Protein AF-A0A653XQU6-F1 (afdb_monomer_lite)

Foldseek 3Di:
DDPPDDDPDDDPFKDFQDDDDDQVVDPDPVRGDFLVSLLVRIATDDDDDPDQEDEAEEAEAEQCSNVVSRQVNVCVNPVRHHYHYDYPYYDDPPDDDDDDDDDDDDKDAPPVVSGIDDDD

pLDDT: mean 82.61, std 14.23, range [33.31, 95.31]

Sequence (120 aa):
MVRKTLGNRTFAGLLRTHAIPKSSGNFTAATRPTFETNLNSLSIQPQLVTEKNIIIVDDFLTLGRSTLAAALKVKKAFPDKEVKIFSAFRTRGNDLNVFVDPQQGTMSLNAAQNDVILPD

Structure (mmCIF, N/CA/C/O backbone):
data_AF-A0A653XQU6-F1
#
_entry.id   AF-A0A653XQU6-F1
#
loop_
_atom_site.group_PDB
_atom_site.id
_atom_site.type_symbol
_atom_site.label_atom_id
_atom_site.label_alt_id
_atom_site.label_comp_id
_atom_site.label_asym_id
_atom_site.label_entity_id
_atom_site.label_seq_id
_atom_site.pdbx_PDB_ins_code
_atom_site.Cartn_x
_atom_site.Cartn_y
_atom_site.Cartn_z
_atom_site.occupancy
_atom_site.B_iso_or_equiv
_atom_site.auth_seq_id
_atom_site.auth_comp_id
_atom_site.auth_asym_id
_atom_site.auth_atom_id
_atom_site.pdbx_PDB_model_num
ATOM 1 N N . MET A 1 1 ? -6.619 -17.751 -0.548 1.00 33.31 1 MET A N 1
ATOM 2 C CA . MET A 1 1 ? -6.506 -18.740 0.548 1.00 33.31 1 MET A CA 1
ATOM 3 C C . MET A 1 1 ? -6.067 -18.016 1.823 1.00 33.31 1 MET A C 1
ATOM 5 O O . MET A 1 1 ? -4.882 -17.808 1.996 1.00 33.31 1 MET A O 1
ATOM 9 N N . VAL A 1 2 ? -6.987 -17.552 2.681 1.00 36.94 2 VAL A N 1
ATOM 10 C CA . VAL A 1 2 ? -6.645 -16.911 3.974 1.00 36.94 2 VAL A CA 1
ATOM 11 C C . VAL A 1 2 ? -7.740 -17.265 4.979 1.00 36.94 2 VAL A C 1
ATOM 13 O O . VAL A 1 2 ? -8.746 -16.570 5.070 1.00 36.94 2 VAL A O 1
ATOM 16 N N . ARG A 1 3 ? -7.618 -18.400 5.675 1.00 37.28 3 ARG A N 1
ATOM 17 C CA . ARG A 1 3 ? -8.605 -18.753 6.712 1.00 37.28 3 ARG A CA 1
ATOM 18 C C . ARG A 1 3 ? -8.044 -19.338 8.003 1.00 37.28 3 ARG A C 1
ATOM 20 O O . ARG A 1 3 ? -8.842 -19.579 8.896 1.00 37.28 3 ARG A O 1
ATOM 27 N N . LYS A 1 4 ? -6.727 -19.562 8.144 1.00 41.66 4 LYS A N 1
ATOM 28 C CA . LYS A 1 4 ? -6.202 -20.190 9.374 1.00 41.66 4 LYS A CA 1
ATOM 29 C C . LYS A 1 4 ? -4.884 -19.685 9.976 1.00 41.66 4 LYS A C 1
ATOM 31 O O . LYS A 1 4 ? -4.583 -20.125 11.076 1.00 41.66 4 LYS A O 1
ATOM 36 N N . THR A 1 5 ? -4.139 -18.753 9.372 1.00 51.00 5 THR A N 1
ATOM 37 C CA . THR A 1 5 ? -2.849 -18.314 9.971 1.00 51.00 5 THR A CA 1
ATOM 38 C C . THR A 1 5 ? -2.466 -16.842 9.781 1.00 51.00 5 THR A C 1
ATOM 40 O O . THR A 1 5 ? -1.734 -16.320 10.611 1.00 51.00 5 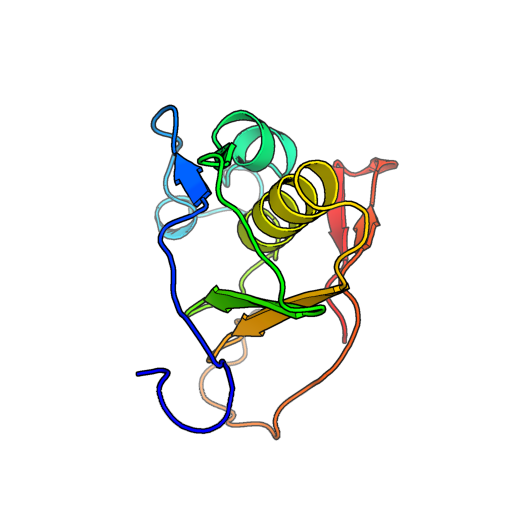THR A O 1
ATOM 43 N N . LEU A 1 6 ? -2.972 -16.137 8.759 1.00 55.41 6 LEU A N 1
ATOM 44 C CA . LEU A 1 6 ? -2.595 -14.734 8.480 1.00 55.41 6 LEU A CA 1
ATOM 45 C C . LEU A 1 6 ? -3.710 -13.708 8.753 1.00 55.41 6 LEU A C 1
ATOM 47 O O . LEU A 1 6 ? -3.438 -12.517 8.837 1.00 55.41 6 LEU A O 1
ATOM 51 N N . GLY A 1 7 ? -4.965 -14.136 8.908 1.00 57.00 7 GLY A N 1
ATOM 52 C CA . GLY A 1 7 ? -6.084 -13.216 9.115 1.00 57.00 7 GLY A CA 1
ATOM 53 C C . GLY A 1 7 ? -7.302 -13.901 9.720 1.00 57.00 7 GLY A C 1
ATOM 54 O O . GLY A 1 7 ? -7.604 -15.044 9.382 1.00 57.00 7 GLY A O 1
ATOM 55 N N . ASN A 1 8 ? -7.990 -13.189 10.617 1.00 72.06 8 ASN A N 1
ATOM 56 C CA . ASN A 1 8 ? -9.213 -13.655 11.284 1.00 72.06 8 ASN A CA 1
ATOM 57 C C . ASN A 1 8 ? -10.457 -13.488 10.389 1.00 72.06 8 ASN A C 1
ATOM 59 O O . ASN A 1 8 ? -11.425 -14.239 10.482 1.00 72.06 8 ASN A O 1
ATOM 63 N N . ARG A 1 9 ? -10.423 -12.494 9.494 1.00 82.31 9 ARG A N 1
ATOM 64 C CA . ARG A 1 9 ? -11.526 -12.102 8.615 1.00 82.31 9 ARG A CA 1
ATOM 65 C C . ARG A 1 9 ? -10.978 -11.481 7.333 1.00 82.31 9 ARG A C 1
ATOM 67 O O . ARG A 1 9 ? -9.968 -10.786 7.366 1.00 82.31 9 ARG A O 1
ATOM 74 N N . THR A 1 10 ? -11.667 -11.709 6.219 1.00 81.31 10 THR A N 1
ATOM 75 C CA . THR A 1 10 ? -11.401 -11.059 4.928 1.00 81.31 10 THR A CA 1
ATOM 76 C C . THR A 1 10 ? -12.605 -10.216 4.533 1.00 81.31 10 THR A C 1
ATOM 78 O O . THR A 1 10 ? -13.738 -10.664 4.703 1.00 81.31 10 THR A O 1
ATOM 81 N N . PHE A 1 11 ? -12.380 -9.028 3.980 1.00 81.12 11 PHE A N 1
ATOM 82 C CA . PHE A 1 11 ? -13.443 -8.180 3.446 1.00 81.12 11 PHE A CA 1
ATOM 83 C C . PHE A 1 11 ? -12.952 -7.404 2.221 1.00 81.12 11 PHE A C 1
ATOM 85 O O . PHE A 1 11 ? -11.776 -7.048 2.136 1.00 81.12 11 PHE A O 1
ATOM 92 N N . ALA A 1 12 ? -13.849 -7.148 1.269 1.00 75.81 12 ALA A N 1
ATOM 93 C CA . ALA A 1 12 ? -13.564 -6.333 0.091 1.00 75.81 12 ALA A CA 1
ATOM 94 C C . ALA A 1 12 ? -13.698 -4.843 0.451 1.00 75.81 12 ALA A C 1
ATOM 96 O O . ALA A 1 12 ? -14.703 -4.211 0.160 1.00 75.81 12 ALA A O 1
ATOM 97 N N . GLY A 1 13 ? -12.704 -4.304 1.161 1.00 82.25 13 GLY A N 1
ATOM 98 C CA . GLY A 1 13 ? -12.757 -2.940 1.703 1.00 82.25 13 GLY A CA 1
ATOM 99 C C . GLY A 1 13 ? -12.188 -1.848 0.803 1.00 82.25 13 GLY A C 1
ATOM 100 O O . GLY A 1 13 ? -12.419 -0.674 1.066 1.00 82.25 13 GLY A O 1
ATOM 101 N N . LEU A 1 14 ? -11.429 -2.212 -0.232 1.00 89.75 14 LEU A N 1
ATOM 102 C CA . LEU A 1 14 ? -10.764 -1.278 -1.137 1.00 89.75 14 LEU A CA 1
ATOM 103 C C . LEU A 1 14 ? -11.353 -1.429 -2.539 1.00 89.75 14 LEU A C 1
ATOM 105 O O . LEU A 1 14 ? -11.310 -2.512 -3.121 1.00 89.75 14 LEU A O 1
ATOM 109 N N . LEU A 1 15 ? -11.883 -0.338 -3.079 1.00 91.44 15 LEU A N 1
ATOM 110 C CA . LEU A 1 15 ? -12.550 -0.304 -4.374 1.00 91.44 15 LEU A CA 1
ATOM 111 C C . LEU A 1 15 ? -11.849 0.679 -5.304 1.00 91.44 15 LEU A C 1
ATOM 113 O O . LEU A 1 15 ? -11.296 1.692 -4.872 1.00 91.44 15 LEU A O 1
ATOM 117 N N . ARG A 1 16 ? -11.897 0.386 -6.602 1.00 91.50 16 ARG A N 1
ATOM 118 C CA . ARG A 1 16 ? -11.433 1.297 -7.646 1.00 91.50 16 ARG A CA 1
ATOM 119 C C . ARG A 1 16 ? -12.614 2.142 -8.129 1.00 91.50 16 ARG A C 1
ATOM 121 O O . ARG A 1 16 ? -13.609 1.586 -8.578 1.00 91.50 16 ARG A O 1
ATOM 128 N N . THR A 1 17 ? -12.509 3.466 -8.038 1.00 94.06 17 THR A N 1
ATOM 129 C CA . THR A 1 17 ? -13.587 4.408 -8.401 1.00 94.06 17 THR A CA 1
ATOM 130 C C . THR A 1 17 ? -13.633 4.720 -9.892 1.00 94.06 17 THR A C 1
ATOM 132 O O . THR A 1 17 ? -14.691 5.050 -10.416 1.00 94.06 17 THR A O 1
ATOM 135 N N . HIS A 1 18 ? -12.499 4.612 -10.583 1.00 91.94 18 HIS A N 1
ATOM 136 C CA . HIS A 1 18 ? -12.393 4.784 -12.029 1.00 91.94 18 HIS A CA 1
ATOM 137 C C . HIS A 1 18 ? -11.224 3.973 -12.592 1.00 91.94 18 HIS A C 1
ATOM 139 O O . HIS A 1 18 ? -10.261 3.647 -11.889 1.00 91.94 18 HIS A O 1
ATOM 145 N N . ALA A 1 19 ? -11.313 3.632 -13.877 1.00 89.56 19 ALA A N 1
ATOM 146 C CA . ALA A 1 19 ? -10.262 2.902 -14.568 1.00 89.56 19 ALA A CA 1
ATOM 147 C C . ALA A 1 19 ? -8.983 3.748 -14.677 1.00 89.56 19 ALA A C 1
ATOM 149 O O . ALA A 1 19 ? -9.036 4.940 -14.967 1.00 89.56 19 ALA A O 1
ATOM 150 N N . ILE A 1 20 ? -7.833 3.104 -14.481 1.00 89.19 20 ILE A N 1
ATOM 151 C CA . ILE A 1 20 ? -6.510 3.660 -14.785 1.00 89.19 20 ILE A CA 1
ATOM 152 C C . ILE A 1 20 ? -5.768 2.661 -15.682 1.00 89.19 20 ILE A C 1
ATOM 154 O O . ILE A 1 20 ? -6.114 1.473 -15.665 1.00 89.19 20 ILE A O 1
ATOM 158 N N . PRO A 1 21 ? -4.746 3.091 -16.442 1.00 83.69 21 PRO A N 1
ATOM 159 C CA . PRO A 1 21 ? -3.928 2.176 -17.232 1.00 83.69 21 PRO A CA 1
ATOM 160 C C . PRO A 1 21 ? -3.368 1.032 -16.378 1.00 83.69 21 PRO A C 1
ATOM 162 O O . PRO A 1 21 ? -2.967 1.238 -15.231 1.00 83.69 21 PRO A O 1
ATOM 165 N N . LYS A 1 22 ? -3.323 -0.188 -16.924 1.00 76.06 22 LYS A N 1
ATOM 166 C CA . LYS A 1 22 ? -2.733 -1.325 -16.207 1.00 76.06 22 LYS A CA 1
ATOM 167 C C . LYS A 1 22 ? -1.232 -1.110 -16.036 1.00 76.06 22 LYS A C 1
ATOM 169 O O . LYS A 1 22 ? -0.529 -0.855 -17.008 1.00 76.06 22 LYS A O 1
ATOM 174 N N . SER A 1 23 ? -0.724 -1.351 -14.831 1.00 71.62 23 SER A N 1
ATOM 175 C CA . SER A 1 23 ? 0.717 -1.305 -14.551 1.00 71.62 23 SER A CA 1
ATOM 176 C C . SER A 1 23 ? 1.534 -2.284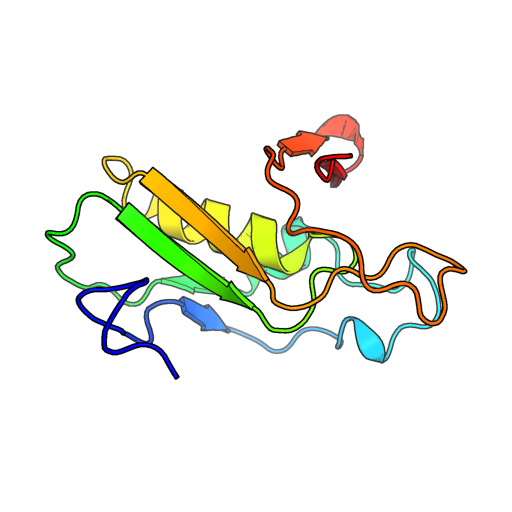 -15.405 1.00 71.62 23 SER A C 1
ATOM 178 O O . SER A 1 23 ? 2.680 -1.990 -15.729 1.00 71.62 23 SER A O 1
ATOM 180 N N . SER A 1 24 ? 0.953 -3.429 -15.787 1.00 66.38 24 SER A N 1
ATOM 181 C CA . SER A 1 24 ? 1.604 -4.463 -16.605 1.00 66.38 24 SER A CA 1
ATOM 182 C C . SER A 1 24 ? 1.566 -4.200 -18.113 1.00 66.38 24 SER A C 1
ATOM 184 O O . SER A 1 24 ? 2.370 -4.776 -18.835 1.00 66.38 24 SER A O 1
ATOM 186 N N . GLY A 1 25 ? 0.663 -3.338 -18.596 1.00 60.00 25 GLY A N 1
ATOM 187 C CA . GLY A 1 25 ? 0.565 -2.983 -20.020 1.00 60.00 25 GLY A CA 1
ATOM 188 C C . GLY A 1 25 ? 1.533 -1.877 -20.451 1.00 60.00 25 GLY A C 1
ATOM 189 O O . GLY A 1 25 ? 1.638 -1.581 -21.636 1.00 60.00 25 GLY A O 1
ATOM 190 N N . ASN A 1 26 ? 2.231 -1.267 -19.491 1.00 61.03 26 ASN A N 1
ATOM 191 C CA . ASN A 1 26 ? 3.087 -0.111 -19.712 1.00 61.03 26 ASN A CA 1
ATOM 192 C C . ASN A 1 26 ? 4.558 -0.547 -19.691 1.00 61.03 26 ASN A C 1
ATOM 194 O O . ASN A 1 26 ? 5.091 -0.964 -18.656 1.00 61.03 26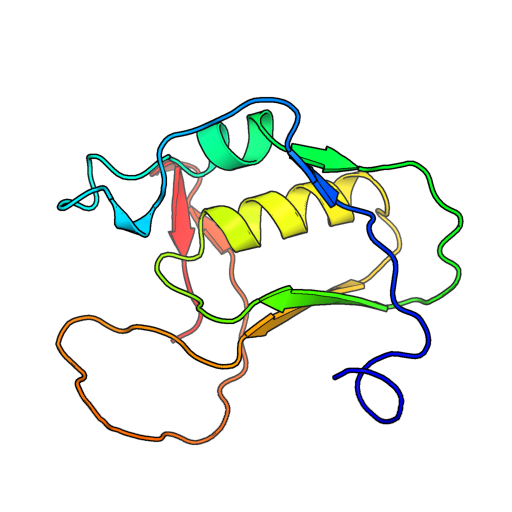 ASN A O 1
ATOM 198 N N . PHE A 1 27 ? 5.189 -0.462 -20.865 1.00 55.66 27 PHE A N 1
ATOM 199 C CA . PHE A 1 27 ? 6.528 -0.986 -21.151 1.00 55.66 27 PHE A CA 1
ATOM 200 C C . PHE A 1 27 ? 7.65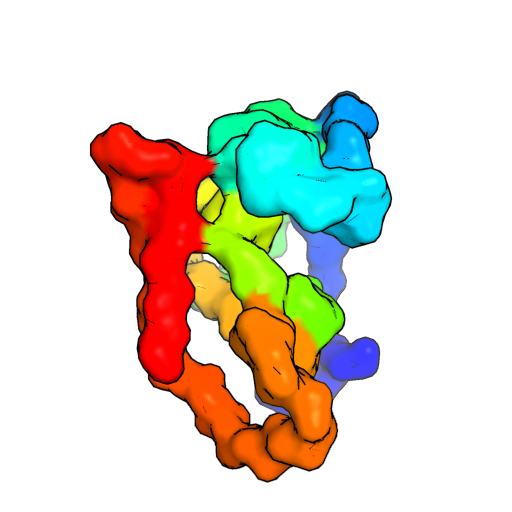9 -0.231 -20.437 1.00 55.66 27 PHE A C 1
ATOM 202 O O . PHE A 1 27 ? 8.751 -0.770 -20.289 1.00 55.66 27 PHE A O 1
ATOM 209 N N . THR A 1 28 ? 7.415 0.993 -19.956 1.00 63.28 28 THR A N 1
ATOM 210 C CA . THR A 1 28 ? 8.429 1.813 -19.275 1.00 63.28 28 THR A CA 1
ATOM 211 C C . THR A 1 28 ? 7.937 2.309 -17.917 1.00 63.28 28 THR A C 1
ATOM 213 O O . THR A 1 28 ? 6.749 2.556 -17.717 1.00 63.28 28 THR A O 1
ATOM 216 N N . ALA A 1 29 ? 8.854 2.515 -16.966 1.00 63.69 29 ALA A N 1
ATOM 217 C CA . ALA A 1 29 ? 8.516 3.064 -15.647 1.00 63.69 29 ALA A CA 1
ATOM 218 C C . ALA A 1 29 ? 7.814 4.438 -15.722 1.00 63.69 29 ALA A C 1
ATOM 220 O O . ALA A 1 29 ? 6.997 4.747 -14.853 1.00 63.69 29 ALA A O 1
ATOM 221 N N . ALA A 1 30 ? 8.103 5.213 -16.776 1.00 66.12 30 ALA A N 1
ATOM 222 C CA . ALA A 1 30 ? 7.515 6.523 -17.059 1.00 66.12 30 ALA A CA 1
ATOM 223 C C . ALA A 1 30 ? 6.065 6.455 -17.566 1.00 66.12 30 ALA A C 1
ATOM 225 O O . ALA A 1 30 ? 5.301 7.390 -17.363 1.00 66.12 30 ALA A O 1
ATOM 226 N N . THR A 1 31 ? 5.669 5.353 -18.212 1.00 72.38 31 THR A N 1
ATOM 227 C CA . THR A 1 31 ? 4.294 5.169 -18.705 1.00 72.38 31 THR A CA 1
ATOM 228 C C . THR A 1 31 ? 3.391 4.511 -17.665 1.00 72.38 31 THR A C 1
ATOM 230 O O . THR A 1 31 ? 2.170 4.545 -17.795 1.00 72.38 31 THR A O 1
ATOM 233 N N . ARG A 1 32 ? 3.951 3.913 -16.605 1.00 78.69 32 ARG A N 1
ATOM 234 C CA . ARG A 1 32 ? 3.182 3.309 -15.505 1.00 78.69 32 ARG A CA 1
ATOM 235 C C . ARG A 1 32 ? 2.447 4.373 -14.679 1.00 78.69 32 ARG A C 1
ATOM 237 O O . ARG A 1 32 ? 3.015 5.437 -14.442 1.00 78.69 32 ARG A O 1
ATOM 244 N N . PRO A 1 33 ? 1.235 4.078 -14.167 1.00 85.50 33 PRO A N 1
ATOM 245 C CA . PRO A 1 33 ? 0.526 5.000 -13.285 1.00 85.50 33 PRO A CA 1
ATOM 246 C C . PRO A 1 33 ? 1.388 5.414 -12.085 1.00 85.50 33 PRO A C 1
ATOM 248 O O . PRO A 1 33 ? 2.069 4.578 -11.477 1.00 85.50 33 PRO A O 1
ATOM 251 N N . THR A 1 34 ? 1.342 6.697 -11.734 1.00 88.94 34 THR A N 1
ATOM 252 C CA . THR A 1 34 ? 2.075 7.237 -10.583 1.00 88.94 34 THR A CA 1
ATOM 253 C C . THR A 1 34 ? 1.441 6.772 -9.271 1.00 88.94 34 THR A C 1
ATOM 255 O O . THR A 1 34 ? 0.343 6.193 -9.251 1.00 88.94 34 THR A O 1
ATOM 258 N N . PHE A 1 35 ? 2.128 7.015 -8.154 1.00 91.00 35 PHE A N 1
ATOM 259 C CA . PHE A 1 35 ? 1.551 6.805 -6.829 1.00 91.00 35 PHE A CA 1
ATOM 260 C C . PHE A 1 35 ? 0.229 7.577 -6.665 1.00 91.00 35 PHE A C 1
ATOM 262 O O . PHE A 1 35 ? -0.783 6.984 -6.293 1.00 91.00 35 PHE A O 1
ATOM 269 N N . GLU A 1 36 ? 0.197 8.859 -7.032 1.00 91.50 36 GLU A N 1
ATOM 270 C CA . GLU A 1 36 ? -1.009 9.694 -6.957 1.00 91.50 36 GLU A CA 1
ATOM 271 C C . GLU A 1 36 ? -2.143 9.209 -7.861 1.00 91.50 36 GLU A C 1
ATOM 273 O O . GLU A 1 36 ? -3.292 9.179 -7.424 1.00 91.50 36 GLU A O 1
ATOM 278 N N . THR A 1 37 ? -1.850 8.773 -9.093 1.00 91.94 37 THR A N 1
ATOM 279 C CA . THR A 1 37 ? -2.876 8.190 -9.974 1.00 91.94 37 THR A CA 1
ATOM 280 C C . THR A 1 37 ? -3.522 6.972 -9.319 1.00 91.94 37 THR A C 1
ATOM 282 O O . THR A 1 37 ? -4.748 6.851 -9.299 1.00 91.94 37 THR A O 1
ATOM 285 N N . ASN A 1 38 ? -2.714 6.084 -8.727 1.00 92.69 38 ASN A N 1
ATOM 286 C CA . ASN A 1 38 ? -3.245 4.954 -7.969 1.00 92.69 38 ASN A CA 1
ATOM 287 C C . ASN A 1 38 ? -4.072 5.444 -6.776 1.00 92.69 38 ASN A C 1
ATOM 289 O O . ASN A 1 38 ? -5.216 5.028 -6.625 1.00 92.69 38 ASN A O 1
ATOM 293 N N . LEU A 1 39 ? -3.540 6.362 -5.971 1.00 94.12 39 LEU A N 1
ATOM 294 C CA . LEU A 1 39 ? -4.198 6.872 -4.771 1.00 94.12 39 LEU A CA 1
ATOM 295 C C . LEU A 1 39 ? -5.567 7.492 -5.075 1.00 94.12 39 LEU A C 1
ATOM 297 O O . LEU A 1 39 ? -6.547 7.189 -4.397 1.00 94.12 39 LEU A O 1
ATOM 301 N N . ASN A 1 40 ? -5.660 8.325 -6.106 1.00 94.81 40 ASN A N 1
ATOM 302 C CA . ASN A 1 40 ? -6.892 9.029 -6.463 1.00 94.81 40 ASN A CA 1
ATOM 303 C C . ASN A 1 40 ? -7.955 8.093 -7.050 1.00 94.81 40 ASN A C 1
ATOM 305 O O . ASN A 1 40 ? -9.149 8.352 -6.918 1.00 94.81 40 ASN A O 1
ATOM 309 N N . SER A 1 41 ? -7.532 6.969 -7.629 1.00 95.31 41 SER A N 1
ATOM 310 C CA . SER A 1 41 ? -8.432 5.945 -8.165 1.00 95.31 41 SER A CA 1
ATOM 311 C C . SER A 1 41 ? -9.032 5.000 -7.126 1.00 95.31 41 SER A C 1
ATOM 313 O O . SER A 1 41 ? -9.838 4.149 -7.492 1.00 95.31 41 SER A O 1
ATOM 315 N N . LEU A 1 42 ? -8.653 5.119 -5.851 1.00 95.00 42 LEU A N 1
ATOM 316 C CA . LEU A 1 42 ? -9.054 4.190 -4.796 1.00 95.00 42 LEU A CA 1
ATOM 317 C C . LEU A 1 42 ? -9.993 4.839 -3.771 1.00 95.00 42 LEU A C 1
ATOM 319 O O . LEU A 1 42 ? -9.776 5.969 -3.315 1.00 95.00 42 LEU A O 1
ATOM 323 N N . SER A 1 43 ? -10.996 4.083 -3.339 1.00 94.56 43 SER A N 1
ATOM 324 C CA . SER A 1 43 ? -11.887 4.406 -2.223 1.00 94.56 43 SER A CA 1
ATOM 325 C C . SER A 1 43 ? -11.948 3.258 -1.219 1.00 94.56 43 SER A C 1
ATOM 327 O O . SER A 1 43 ? -11.679 2.103 -1.549 1.00 94.56 43 SER A O 1
ATOM 329 N N . ILE A 1 44 ? -12.285 3.594 0.027 1.00 93.25 44 ILE A N 1
ATOM 330 C CA . ILE A 1 44 ? -12.542 2.613 1.080 1.00 93.25 44 ILE A CA 1
ATOM 331 C C . ILE A 1 44 ? -14.048 2.474 1.245 1.00 93.25 44 ILE A C 1
ATOM 333 O O . ILE A 1 44 ? -14.749 3.476 1.391 1.00 93.25 44 ILE A O 1
ATOM 337 N N . GLN A 1 45 ? -14.532 1.238 1.241 1.00 90.00 45 GLN A N 1
ATOM 338 C CA . GLN A 1 45 ? -15.892 0.943 1.652 1.00 90.00 45 GLN A CA 1
ATOM 339 C C . GLN A 1 45 ? -15.970 1.017 3.186 1.00 90.00 45 GLN A C 1
ATOM 341 O O . GLN A 1 45 ? -15.197 0.329 3.860 1.00 90.00 45 GLN A O 1
ATOM 346 N N . PRO A 1 46 ? -16.864 1.844 3.760 1.00 79.69 46 PRO A N 1
ATOM 347 C CA . PRO A 1 46 ? -16.998 1.954 5.206 1.00 79.69 46 PRO A CA 1
ATOM 348 C C . PRO A 1 46 ? -17.335 0.602 5.835 1.00 79.69 46 PRO A C 1
ATOM 350 O O . PRO A 1 46 ? -18.289 -0.060 5.427 1.00 79.69 46 PRO A O 1
ATOM 353 N N . GLN A 1 47 ? -16.563 0.199 6.842 1.00 83.81 47 GLN A N 1
ATOM 354 C CA . GLN A 1 47 ? -16.794 -1.046 7.564 1.00 83.81 47 GLN A CA 1
ATOM 355 C C . GLN A 1 47 ? -16.257 -0.958 8.993 1.00 83.81 47 GLN A C 1
ATOM 357 O O . GLN A 1 47 ? -15.223 -0.343 9.244 1.00 83.81 47 GLN A O 1
ATOM 362 N N . LEU A 1 48 ? -16.934 -1.626 9.930 1.00 86.31 48 LEU A N 1
ATOM 363 C CA . LEU A 1 48 ? -16.435 -1.791 11.290 1.00 86.31 48 LEU A CA 1
ATOM 364 C C . LEU A 1 48 ? -15.333 -2.865 11.334 1.00 86.31 48 LEU A C 1
ATOM 366 O O . LEU A 1 48 ? -15.599 -4.068 11.213 1.00 86.31 48 LEU A O 1
ATOM 370 N N . VAL A 1 49 ? -14.096 -2.417 11.543 1.00 87.12 49 VAL A N 1
ATOM 371 C CA . VAL A 1 49 ? -12.911 -3.268 11.718 1.00 87.12 49 VAL A CA 1
ATOM 372 C C . VAL A 1 49 ? -12.448 -3.166 13.169 1.00 87.12 49 VAL A C 1
ATOM 374 O O . VAL A 1 49 ? -11.993 -2.116 13.624 1.00 87.12 49 VAL A O 1
ATOM 377 N N . THR A 1 50 ? -12.594 -4.255 13.920 1.00 89.31 50 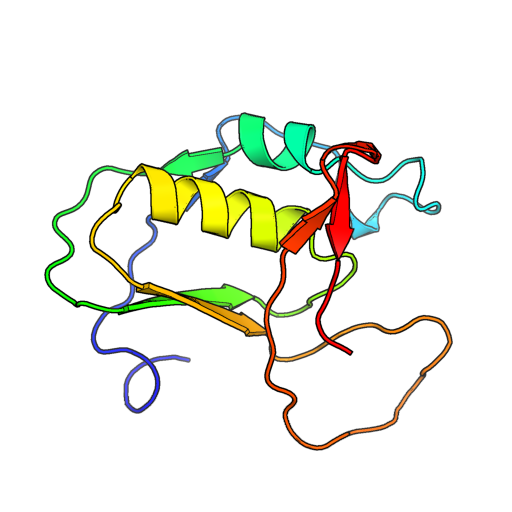THR A N 1
ATOM 378 C CA . THR A 1 50 ? -12.231 -4.311 15.344 1.00 89.31 50 THR A CA 1
ATOM 379 C C . THR A 1 50 ? -10.796 -4.791 15.543 1.00 89.31 50 THR A C 1
ATOM 381 O O . THR A 1 50 ? -10.160 -4.458 16.542 1.00 89.31 50 THR A O 1
ATOM 384 N N . GLU A 1 51 ? -10.259 -5.533 14.579 1.00 89.94 51 GLU A N 1
ATOM 385 C CA . GLU A 1 51 ? -8.905 -6.063 14.588 1.00 89.94 51 GLU A CA 1
ATOM 386 C C . GLU A 1 51 ? -7.872 -4.932 14.559 1.00 89.94 51 GLU A C 1
ATOM 388 O O . GLU A 1 51 ? -8.026 -3.952 13.835 1.00 89.94 51 GLU A O 1
ATOM 393 N N . LYS A 1 52 ? -6.792 -5.079 15.337 1.00 91.12 52 LYS A N 1
ATOM 394 C CA . LYS A 1 52 ? -5.697 -4.092 15.407 1.00 91.12 52 LYS A CA 1
ATOM 395 C C . LYS A 1 52 ? -4.860 -4.021 14.126 1.00 91.12 52 LYS A C 1
ATOM 397 O O . LYS A 1 52 ? -4.257 -2.989 13.854 1.00 91.12 52 LYS A O 1
ATOM 402 N N . ASN A 1 53 ? -4.819 -5.118 13.371 1.00 92.31 53 ASN A N 1
ATOM 403 C CA . ASN A 1 53 ? -4.007 -5.273 12.170 1.00 92.31 53 ASN A CA 1
ATOM 404 C C . ASN A 1 53 ? -4.906 -5.413 10.943 1.00 92.31 53 ASN A C 1
ATOM 406 O O . ASN A 1 53 ? -5.817 -6.241 10.942 1.00 92.31 53 ASN A O 1
ATOM 410 N N . ILE A 1 54 ? -4.588 -4.678 9.882 1.00 92.69 54 ILE A N 1
ATOM 411 C CA . ILE A 1 54 ? -5.153 -4.874 8.547 1.00 92.69 54 ILE A CA 1
ATOM 412 C C . ILE A 1 54 ? -4.012 -5.297 7.626 1.00 92.69 54 ILE A C 1
ATOM 414 O O . ILE A 1 54 ? -3.022 -4.580 7.503 1.00 92.69 54 ILE A O 1
ATOM 418 N N . ILE A 1 55 ? -4.144 -6.458 6.984 1.00 93.31 55 ILE A N 1
ATOM 419 C CA . ILE A 1 55 ? -3.149 -6.962 6.032 1.00 93.31 55 ILE A CA 1
ATOM 420 C C . ILE A 1 55 ? -3.707 -6.836 4.618 1.00 93.31 55 ILE A C 1
ATOM 422 O O . ILE A 1 55 ? -4.727 -7.444 4.295 1.00 93.31 55 ILE A O 1
ATOM 426 N N . ILE A 1 56 ? -3.031 -6.059 3.777 1.00 92.44 56 ILE A N 1
ATOM 427 C CA . ILE A 1 56 ? -3.274 -6.019 2.335 1.00 92.44 56 ILE A CA 1
ATOM 428 C C . ILE A 1 56 ? -2.510 -7.181 1.712 1.00 92.44 56 ILE A C 1
ATOM 430 O O . ILE A 1 56 ? -1.308 -7.321 1.929 1.00 92.44 56 ILE A O 1
ATOM 434 N N . VAL A 1 57 ? -3.215 -8.013 0.955 1.00 90.88 57 VAL A N 1
ATOM 435 C CA . VAL A 1 57 ? -2.642 -9.175 0.277 1.00 90.88 57 VAL A CA 1
ATOM 436 C C . VAL A 1 57 ? -2.603 -8.890 -1.216 1.00 90.88 57 VAL A C 1
ATOM 438 O O . VAL A 1 57 ? -3.635 -8.562 -1.798 1.00 90.88 57 VAL A O 1
ATOM 441 N N . ASP A 1 58 ? -1.423 -9.026 -1.807 1.00 86.94 58 ASP A N 1
ATOM 442 C CA . ASP A 1 58 ? -1.167 -8.842 -3.235 1.00 86.94 58 ASP A CA 1
ATOM 443 C C . ASP A 1 58 ? -0.449 -10.082 -3.790 1.00 86.94 58 ASP A C 1
ATOM 445 O O . ASP A 1 58 ? 0.208 -10.814 -3.049 1.00 86.94 58 ASP A O 1
ATOM 449 N N . ASP A 1 59 ? -0.551 -10.351 -5.084 1.00 87.06 59 ASP A N 1
ATOM 450 C CA . ASP A 1 59 ? 0.187 -11.455 -5.705 1.00 87.06 59 ASP A CA 1
ATOM 451 C C . ASP A 1 59 ? 1.603 -11.020 -6.106 1.00 87.06 59 ASP A C 1
ATOM 453 O O . ASP A 1 59 ? 2.564 -11.724 -5.790 1.00 87.06 59 ASP A O 1
ATOM 457 N N . PHE A 1 60 ? 1.740 -9.826 -6.691 1.00 85.25 60 PHE A N 1
ATOM 458 C CA . PHE A 1 60 ? 3.004 -9.280 -7.183 1.00 85.25 60 PHE A CA 1
ATOM 459 C C . PHE A 1 60 ? 3.286 -7.857 -6.694 1.00 85.25 60 PHE A C 1
ATOM 461 O O . PHE A 1 60 ? 2.660 -6.882 -7.112 1.00 85.25 60 PHE A O 1
ATOM 468 N N . LEU A 1 61 ? 4.361 -7.704 -5.926 1.00 88.31 61 LEU A N 1
ATOM 469 C CA . LEU A 1 61 ? 4.949 -6.415 -5.601 1.00 88.31 61 LEU A CA 1
ATOM 470 C C . LEU A 1 61 ? 5.982 -6.021 -6.665 1.00 88.31 61 LEU A C 1
ATOM 472 O O . LEU A 1 61 ? 7.083 -6.569 -6.729 1.00 88.31 61 LEU A O 1
ATOM 476 N N . THR A 1 62 ? 5.623 -5.052 -7.508 1.00 87.06 62 THR A N 1
ATOM 477 C CA . THR A 1 62 ? 6.520 -4.512 -8.545 1.00 87.06 62 THR A CA 1
ATOM 478 C C . THR A 1 62 ? 7.242 -3.256 -8.049 1.00 87.06 62 THR A C 1
ATOM 480 O O . THR A 1 62 ? 8.144 -3.353 -7.233 1.00 87.06 62 THR A O 1
ATOM 483 N N . LEU A 1 63 ? 6.813 -2.063 -8.473 1.00 88.19 63 LEU A N 1
ATOM 484 C CA . LEU A 1 63 ? 7.334 -0.771 -8.003 1.00 88.19 63 LEU A CA 1
ATOM 485 C C . LEU A 1 63 ? 6.658 -0.285 -6.708 1.00 88.19 63 LEU A C 1
ATOM 487 O O . LEU A 1 63 ? 6.843 0.854 -6.313 1.00 88.19 63 LEU A O 1
ATOM 491 N N . GLY A 1 64 ? 5.770 -1.074 -6.098 1.00 90.50 64 GLY A N 1
ATOM 492 C CA . GLY A 1 64 ? 5.079 -0.713 -4.850 1.00 90.50 64 GLY A CA 1
ATOM 493 C C . GLY A 1 64 ? 4.072 0.441 -4.913 1.00 90.50 64 GLY A C 1
ATOM 494 O O . GLY A 1 64 ? 3.322 0.619 -3.961 1.00 90.50 64 GLY A O 1
ATOM 495 N N . ARG A 1 65 ? 3.980 1.200 -6.015 1.00 91.56 65 ARG A N 1
ATOM 496 C CA . ARG A 1 65 ? 3.087 2.376 -6.146 1.00 91.56 65 ARG A CA 1
ATOM 497 C C . ARG A 1 65 ? 1.621 2.076 -5.831 1.00 91.56 65 ARG A C 1
ATOM 499 O O . ARG A 1 65 ? 1.000 2.804 -5.063 1.00 91.56 65 ARG A O 1
ATOM 506 N N . SER A 1 66 ? 1.071 1.003 -6.403 1.00 91.88 66 SER A N 1
ATOM 507 C CA . SER A 1 66 ? -0.329 0.617 -6.167 1.00 91.88 66 SER A CA 1
ATOM 508 C C . SER A 1 66 ? -0.547 0.152 -4.727 1.00 91.88 66 SER A C 1
ATOM 510 O O . SER A 1 66 ? -1.469 0.605 -4.051 1.00 91.88 66 SER A O 1
ATOM 512 N N . THR A 1 67 ? 0.360 -0.688 -4.233 1.00 93.62 67 THR A N 1
ATOM 513 C CA . THR A 1 67 ? 0.296 -1.282 -2.899 1.00 93.62 67 THR A CA 1
ATOM 514 C C . THR A 1 67 ? 0.448 -0.227 -1.798 1.00 93.62 67 THR A C 1
ATOM 516 O O . THR A 1 67 ? -0.321 -0.230 -0.837 1.00 93.62 67 THR A O 1
ATOM 519 N N . LEU A 1 68 ? 1.361 0.741 -1.952 1.00 94.50 68 LEU A N 1
ATOM 520 C CA . LEU A 1 68 ? 1.499 1.854 -1.010 1.00 94.50 68 LEU A CA 1
ATOM 521 C C . LEU A 1 68 ? 0.292 2.798 -1.070 1.00 94.50 68 LEU A C 1
ATOM 523 O O . LEU A 1 68 ? -0.170 3.261 -0.030 1.00 94.50 68 LEU A O 1
ATOM 527 N N . ALA A 1 69 ? -0.254 3.072 -2.259 1.00 94.75 69 ALA A N 1
ATOM 528 C CA . ALA A 1 69 ? -1.455 3.896 -2.396 1.00 94.75 69 ALA A CA 1
ATOM 529 C C . ALA A 1 69 ? -2.664 3.260 -1.687 1.00 94.75 69 ALA A C 1
ATOM 531 O O . ALA A 1 69 ? -3.393 3.941 -0.959 1.00 94.75 69 ALA A O 1
ATOM 532 N N . ALA A 1 70 ? -2.834 1.944 -1.838 1.00 94.75 70 ALA A N 1
ATOM 533 C CA . ALA A 1 70 ? -3.817 1.156 -1.105 1.00 94.75 70 ALA A CA 1
ATOM 534 C C . ALA A 1 70 ? -3.594 1.241 0.413 1.00 94.75 70 ALA A C 1
ATOM 536 O O . ALA A 1 70 ? -4.519 1.569 1.157 1.00 94.75 70 ALA A O 1
ATOM 537 N N . ALA A 1 71 ? -2.360 1.022 0.871 1.00 95.06 71 ALA A N 1
ATOM 538 C CA . ALA A 1 71 ? -2.010 1.093 2.286 1.00 95.06 71 ALA A CA 1
ATOM 539 C C . ALA A 1 71 ? -2.278 2.473 2.888 1.00 95.06 71 ALA A C 1
ATOM 541 O O . ALA A 1 71 ? -2.838 2.566 3.980 1.00 95.06 71 ALA A O 1
ATOM 542 N N . LEU A 1 72 ? -1.968 3.548 2.159 1.00 94.94 72 LEU A N 1
ATOM 543 C CA . LEU A 1 72 ? -2.245 4.906 2.611 1.00 94.94 72 LEU A CA 1
ATOM 544 C C . LEU A 1 72 ? -3.753 5.183 2.696 1.00 94.94 72 LEU A C 1
ATOM 546 O O . LEU A 1 72 ? -4.195 5.834 3.642 1.00 94.94 72 LEU A O 1
ATOM 550 N N . LYS A 1 73 ? -4.565 4.676 1.757 1.00 95.06 73 LYS A N 1
ATOM 551 C CA . LYS A 1 73 ? -6.035 4.778 1.831 1.00 95.06 73 LYS A CA 1
ATOM 552 C C . LYS A 1 73 ? -6.596 4.056 3.044 1.00 95.06 73 LYS A C 1
ATOM 554 O O . LYS A 1 73 ? -7.392 4.641 3.775 1.00 95.06 73 LYS A O 1
ATOM 559 N N . VAL A 1 74 ? -6.142 2.828 3.283 1.00 94.19 74 VAL A N 1
ATOM 560 C CA . VAL A 1 74 ? -6.536 2.043 4.457 1.00 94.19 74 VAL A CA 1
ATOM 561 C C . VAL A 1 74 ? -6.112 2.762 5.737 1.00 94.19 74 VAL A C 1
ATOM 563 O O . VAL A 1 74 ? -6.943 2.955 6.616 1.00 94.19 74 VAL A O 1
ATOM 566 N N . LYS A 1 75 ? -4.867 3.243 5.829 1.00 94.62 75 LYS A N 1
ATOM 567 C CA . LYS A 1 75 ? -4.369 3.948 7.019 1.00 94.62 75 LYS A CA 1
ATOM 568 C C . LYS A 1 75 ? -5.134 5.243 7.299 1.00 94.62 75 LYS A C 1
ATOM 570 O O . LYS A 1 75 ? -5.383 5.554 8.457 1.00 94.62 75 LYS A O 1
ATOM 575 N N . LYS A 1 76 ? -5.541 5.982 6.262 1.00 94.31 76 LYS A N 1
ATOM 576 C CA . LYS A 1 76 ? -6.386 7.178 6.415 1.00 94.31 76 LYS A CA 1
ATOM 577 C C . LYS A 1 76 ? -7.796 6.842 6.906 1.00 94.31 76 LYS A C 1
ATOM 579 O O . LYS A 1 76 ? -8.337 7.591 7.708 1.00 94.31 76 LYS A O 1
ATOM 584 N N . ALA A 1 77 ? -8.383 5.741 6.436 1.00 93.25 77 ALA A N 1
ATOM 585 C CA . ALA A 1 77 ? -9.712 5.304 6.866 1.00 93.25 77 ALA A CA 1
ATOM 586 C C . ALA A 1 77 ? -9.714 4.651 8.259 1.00 93.25 77 ALA A C 1
ATOM 588 O O . ALA A 1 77 ? -10.712 4.727 8.969 1.00 93.25 77 ALA A O 1
ATOM 589 N N . PHE A 1 78 ? -8.594 4.044 8.655 1.00 93.25 78 PHE A N 1
ATOM 590 C CA . PHE A 1 78 ? -8.423 3.340 9.924 1.00 93.25 78 PHE A CA 1
ATOM 591 C C . PHE A 1 78 ? -7.145 3.816 10.649 1.00 93.25 78 PHE A C 1
ATOM 593 O O . PHE A 1 78 ? -6.154 3.077 10.712 1.00 93.25 78 PHE A O 1
ATOM 600 N N . PRO A 1 79 ? -7.121 5.059 11.177 1.00 93.94 79 PRO A N 1
ATOM 601 C CA . PRO A 1 79 ? -5.900 5.680 11.703 1.00 93.94 79 PRO A CA 1
ATOM 602 C C . PRO A 1 79 ? -5.278 4.947 12.892 1.00 93.94 79 PRO A C 1
ATOM 604 O O . PRO A 1 79 ? -4.060 4.977 13.064 1.00 93.94 79 PRO A O 1
ATOM 607 N N . ASP A 1 80 ? -6.089 4.255 13.687 1.00 94.25 80 ASP A N 1
ATOM 608 C CA . ASP A 1 80 ? -5.686 3.506 14.878 1.00 94.25 80 ASP A CA 1
ATOM 609 C C . ASP A 1 80 ? -5.136 2.105 14.564 1.00 94.25 80 ASP A C 1
ATOM 611 O O . ASP A 1 80 ? -4.598 1.442 15.451 1.00 94.25 80 ASP A O 1
ATOM 615 N N . LYS A 1 81 ? -5.247 1.638 13.314 1.00 92.50 81 LYS A N 1
ATOM 616 C CA . LYS A 1 81 ? -4.841 0.283 12.921 1.00 92.50 81 LYS A CA 1
ATOM 617 C C . LYS A 1 81 ? -3.428 0.247 12.354 1.00 92.50 81 LYS A C 1
ATOM 619 O O . LYS A 1 81 ? -2.972 1.180 11.683 1.00 92.50 81 LYS A O 1
ATOM 624 N N . GLU A 1 82 ? -2.735 -0.857 12.598 1.00 94.81 82 GLU A N 1
ATOM 625 C CA . GLU A 1 82 ? -1.486 -1.178 11.915 1.00 94.81 82 GLU A CA 1
ATOM 626 C C . GLU A 1 82 ? -1.812 -1.752 10.530 1.00 94.81 82 GLU A C 1
ATOM 628 O O . GLU A 1 82 ? -2.623 -2.673 10.407 1.00 94.81 82 GLU A O 1
ATOM 633 N N . VAL A 1 83 ? -1.200 -1.199 9.480 1.00 94.31 83 VAL A N 1
ATOM 634 C CA . VAL A 1 83 ? -1.389 -1.666 8.101 1.00 94.31 83 VAL A CA 1
ATOM 635 C C . VAL A 1 83 ? -0.145 -2.431 7.677 1.00 94.31 83 VAL A C 1
ATOM 637 O O . VAL A 1 83 ? 0.946 -1.868 7.642 1.00 94.31 83 VAL A O 1
ATOM 640 N N . LYS A 1 84 ? -0.320 -3.710 7.350 1.00 94.88 84 LYS A N 1
ATOM 641 C CA . LYS A 1 84 ? 0.731 -4.602 6.849 1.00 94.88 84 LYS A CA 1
ATOM 642 C C . LYS A 1 84 ? 0.425 -4.994 5.421 1.00 94.88 84 LYS A C 1
ATOM 644 O O . LYS A 1 84 ? -0.719 -4.941 4.972 1.00 94.88 84 LYS A O 1
ATOM 649 N N . ILE A 1 85 ? 1.462 -5.390 4.706 1.00 92.94 85 ILE A N 1
ATOM 650 C CA . ILE A 1 85 ? 1.368 -5.788 3.311 1.00 92.94 85 ILE A CA 1
ATOM 651 C C . ILE A 1 85 ? 2.043 -7.141 3.194 1.00 92.94 85 ILE A C 1
ATOM 653 O O . ILE A 1 85 ? 3.138 -7.342 3.715 1.00 92.94 85 ILE A O 1
ATOM 657 N N . PHE A 1 86 ? 1.370 -8.060 2.525 1.00 91.81 86 PHE A N 1
ATOM 658 C CA . PHE A 1 86 ? 1.905 -9.357 2.171 1.00 91.81 86 PHE A CA 1
ATOM 659 C C . PHE A 1 86 ? 1.809 -9.509 0.660 1.00 91.81 86 PHE A C 1
ATOM 661 O O . PHE A 1 86 ? 0.735 -9.320 0.089 1.00 91.81 86 PHE A O 1
ATOM 668 N N . SER A 1 87 ? 2.922 -9.861 0.023 1.00 89.50 87 SER A N 1
ATOM 669 C CA . SER A 1 87 ? 2.934 -10.225 -1.386 1.00 89.50 87 SER A CA 1
ATOM 670 C C . SER A 1 87 ? 3.701 -11.518 -1.589 1.00 89.50 87 SER A C 1
ATOM 672 O O . SER A 1 87 ? 4.752 -11.709 -0.978 1.00 89.50 87 SER A O 1
ATOM 674 N N . ALA A 1 88 ? 3.153 -12.410 -2.413 1.00 88.00 88 ALA A N 1
ATOM 675 C CA . ALA A 1 88 ? 3.767 -13.707 -2.678 1.00 88.00 88 ALA A CA 1
ATOM 676 C C . ALA A 1 88 ? 5.058 -13.568 -3.495 1.00 88.00 88 ALA A C 1
ATOM 678 O O . ALA A 1 88 ? 6.011 -14.311 -3.273 1.00 88.00 88 ALA A O 1
ATOM 679 N N . PHE A 1 89 ? 5.094 -12.602 -4.413 1.00 84.94 89 PHE A N 1
ATOM 680 C CA . PHE A 1 89 ? 6.220 -12.386 -5.305 1.00 84.94 89 PHE A CA 1
ATOM 681 C C . PHE A 1 89 ? 6.634 -10.925 -5.310 1.00 84.94 89 PHE A C 1
ATOM 683 O O . PHE A 1 89 ? 5.800 -10.022 -5.325 1.00 84.94 89 PHE A O 1
ATOM 690 N N . ARG A 1 90 ? 7.940 -10.680 -5.388 1.00 84.56 90 ARG A N 1
ATOM 691 C CA . ARG A 1 90 ? 8.481 -9.354 -5.667 1.00 84.56 90 ARG A CA 1
ATOM 692 C C . ARG A 1 90 ? 9.345 -9.414 -6.910 1.00 84.56 90 ARG A C 1
ATOM 694 O O . ARG A 1 90 ? 10.287 -10.195 -6.966 1.00 84.56 90 ARG A O 1
ATOM 701 N N . THR A 1 91 ? 9.054 -8.564 -7.888 1.00 77.94 91 THR A N 1
ATOM 702 C CA . THR A 1 91 ? 9.864 -8.488 -9.109 1.00 77.94 91 THR A CA 1
ATOM 703 C C . THR A 1 91 ? 11.001 -7.491 -8.907 1.00 77.94 91 THR A C 1
ATOM 705 O O . THR A 1 91 ? 10.742 -6.295 -8.741 1.00 77.94 91 THR A O 1
ATOM 708 N N . ARG A 1 92 ? 12.251 -7.957 -8.947 1.00 73.56 92 ARG A N 1
ATOM 709 C CA . ARG A 1 92 ? 13.453 -7.114 -8.964 1.00 73.56 92 ARG A CA 1
ATOM 710 C C . ARG A 1 92 ? 14.106 -7.255 -10.336 1.00 73.56 92 ARG A C 1
ATOM 712 O O . ARG A 1 92 ? 14.625 -8.316 -10.632 1.00 73.56 92 ARG A O 1
ATOM 719 N N . GLY A 1 93 ? 14.057 -6.211 -11.168 1.00 69.56 93 GLY A N 1
ATOM 720 C CA . GLY A 1 93 ? 14.810 -6.128 -12.433 1.00 69.56 93 GLY A CA 1
ATOM 721 C C . GLY A 1 93 ? 15.026 -7.459 -13.180 1.00 69.56 93 GLY A C 1
ATOM 722 O O . GLY A 1 93 ? 14.070 -8.177 -13.453 1.00 69.56 93 GLY A O 1
ATOM 723 N N . ASN A 1 94 ? 16.285 -7.764 -13.504 1.00 59.97 94 ASN A N 1
ATOM 724 C CA . ASN A 1 94 ? 16.709 -8.939 -14.279 1.00 59.97 94 ASN A CA 1
ATOM 725 C C . ASN A 1 94 ? 16.740 -10.271 -13.494 1.00 59.97 94 ASN A C 1
ATOM 727 O O . ASN A 1 94 ? 17.269 -11.251 -14.017 1.00 59.97 94 ASN A O 1
ATOM 731 N N . ASP A 1 95 ? 16.188 -10.351 -12.279 1.00 59.19 95 ASP A N 1
ATOM 732 C CA . ASP A 1 95 ? 16.192 -11.602 -11.512 1.00 59.19 95 ASP A CA 1
ATOM 733 C C . ASP A 1 95 ? 15.090 -12.545 -12.000 1.00 59.19 95 ASP A C 1
ATOM 735 O O . ASP A 1 95 ? 13.955 -12.552 -11.517 1.00 59.19 95 ASP A O 1
ATOM 739 N N . LEU A 1 96 ? 15.437 -13.370 -12.985 1.00 55.88 96 LEU A N 1
ATOM 740 C CA . LEU A 1 96 ? 14.623 -14.501 -13.402 1.00 55.88 96 LEU A CA 1
ATOM 741 C C . LEU A 1 96 ? 15.064 -15.738 -12.605 1.00 55.88 96 LEU A C 1
ATOM 743 O O . LEU A 1 96 ? 16.129 -16.295 -12.856 1.00 55.88 96 LEU A O 1
ATOM 747 N N . ASN A 1 97 ? 14.192 -16.197 -11.700 1.00 55.28 97 ASN A N 1
ATOM 748 C CA . ASN A 1 97 ? 14.198 -17.537 -11.082 1.00 55.28 97 ASN A CA 1
ATOM 749 C C . ASN A 1 97 ? 15.072 -17.776 -9.836 1.00 55.28 97 ASN A C 1
ATOM 751 O O . ASN A 1 97 ? 15.594 -18.878 -9.669 1.00 55.28 97 ASN A O 1
ATOM 755 N N . VAL A 1 98 ? 15.175 -16.819 -8.909 1.00 63.59 98 VAL A N 1
ATOM 756 C CA . VAL A 1 98 ? 15.720 -17.106 -7.568 1.00 63.59 98 VAL A CA 1
ATOM 757 C C . VAL A 1 98 ? 14.596 -17.061 -6.536 1.00 63.59 98 VAL A C 1
ATOM 759 O O . VAL A 1 98 ? 14.046 -16.000 -6.243 1.00 63.59 98 VAL A O 1
ATOM 762 N N . PHE A 1 99 ? 14.239 -18.223 -5.984 1.00 62.81 99 PHE A N 1
ATOM 763 C CA . PHE A 1 99 ? 13.429 -18.284 -4.770 1.00 62.81 99 PHE A CA 1
ATOM 764 C C . PHE A 1 99 ? 14.323 -17.892 -3.596 1.00 62.81 99 PHE A C 1
ATOM 766 O O . PHE A 1 99 ? 15.275 -18.598 -3.276 1.00 62.81 99 PHE A O 1
ATOM 773 N N . VAL A 1 100 ? 14.030 -16.747 -2.993 1.00 69.94 100 VAL A N 1
ATOM 774 C CA . VAL A 1 100 ? 14.712 -16.257 -1.793 1.00 69.94 100 VAL A CA 1
ATOM 775 C C . VAL A 1 100 ? 13.826 -16.458 -0.571 1.00 69.94 100 VAL A C 1
ATOM 777 O O . VAL A 1 100 ? 12.601 -16.563 -0.694 1.00 69.94 100 VAL A O 1
ATOM 780 N N . ASP A 1 101 ? 14.440 -16.476 0.610 1.00 76.94 101 ASP A N 1
ATOM 781 C CA . ASP A 1 101 ? 13.703 -16.471 1.871 1.00 76.94 101 ASP A CA 1
ATOM 782 C C . ASP A 1 101 ? 12.743 -15.270 1.947 1.00 76.94 101 ASP A C 1
ATOM 784 O O . ASP A 1 101 ? 13.074 -14.189 1.431 1.00 76.94 101 ASP A O 1
ATOM 788 N N . PRO A 1 102 ? 11.572 -15.419 2.602 1.00 79.75 102 PRO A N 1
ATOM 789 C CA . PRO A 1 102 ? 10.638 -14.321 2.807 1.00 79.75 102 PRO A CA 1
ATOM 790 C C . PRO A 1 102 ? 11.337 -13.097 3.403 1.00 79.75 102 PRO A C 1
ATOM 792 O O . PRO A 1 102 ? 11.946 -13.169 4.468 1.00 79.75 102 PRO A O 1
ATOM 795 N N . GLN A 1 103 ? 11.223 -11.963 2.715 1.00 83.88 103 GLN A N 1
ATOM 796 C CA . GLN A 1 103 ? 11.804 -10.699 3.158 1.00 83.88 103 GLN A CA 1
ATOM 797 C C . GLN A 1 103 ? 10.767 -9.866 3.911 1.00 83.88 103 GLN A C 1
ATOM 799 O O . GLN A 1 103 ? 9.591 -9.825 3.538 1.00 83.88 103 GLN A O 1
ATOM 804 N N . GLN A 1 104 ? 11.217 -9.160 4.947 1.00 89.44 104 GLN A N 1
ATOM 805 C CA . GLN A 1 104 ? 10.406 -8.218 5.712 1.00 89.44 104 GLN A CA 1
ATOM 806 C C . GLN A 1 104 ? 11.092 -6.853 5.745 1.00 89.44 104 GLN A C 1
ATOM 808 O O . GLN A 1 104 ? 12.287 -6.752 5.995 1.00 89.44 104 GLN A O 1
ATOM 813 N N . GLY A 1 105 ? 10.309 -5.791 5.573 1.00 91.94 105 GLY A N 1
ATOM 814 C CA . GLY A 1 105 ? 10.783 -4.429 5.770 1.00 91.94 105 GLY A CA 1
ATOM 815 C C . GLY A 1 105 ? 9.668 -3.402 5.609 1.00 91.94 105 GLY A C 1
ATOM 816 O O . GLY A 1 105 ? 8.487 -3.751 5.558 1.00 91.94 105 GLY A O 1
ATOM 817 N N . THR A 1 106 ? 10.052 -2.131 5.532 1.00 92.88 106 THR A N 1
ATOM 818 C CA . THR A 1 106 ? 9.123 -0.998 5.460 1.00 92.88 106 THR A CA 1
ATOM 819 C C . THR A 1 106 ? 9.160 -0.365 4.077 1.00 92.88 106 THR A C 1
ATOM 821 O O . THR A 1 106 ? 10.232 -0.082 3.552 1.00 92.88 106 THR A O 1
ATOM 824 N N . MET A 1 107 ? 7.983 -0.101 3.507 1.00 91.81 107 MET A N 1
ATOM 825 C CA . MET A 1 107 ? 7.852 0.769 2.337 1.00 91.81 107 MET A CA 1
ATOM 826 C C . MET A 1 107 ? 7.604 2.210 2.776 1.00 91.81 107 MET A C 1
ATOM 828 O O . MET A 1 107 ? 6.835 2.447 3.710 1.00 91.81 107 MET A O 1
ATOM 832 N N . SER A 1 108 ? 8.192 3.173 2.074 1.00 92.81 108 SER A N 1
ATOM 833 C CA . SER A 1 108 ? 7.968 4.599 2.319 1.00 92.81 108 SER A CA 1
ATOM 834 C C . SER A 1 108 ? 7.741 5.365 1.016 1.00 92.81 108 SER A C 1
ATOM 836 O O . SER A 1 108 ? 8.089 4.908 -0.072 1.00 92.81 108 SER A O 1
ATOM 838 N N . LEU A 1 109 ? 7.092 6.526 1.119 1.00 91.81 109 LEU A N 1
ATOM 839 C CA . LEU A 1 109 ? 6.907 7.430 -0.012 1.00 91.81 109 LEU A CA 1
ATOM 840 C C . LEU A 1 109 ? 8.101 8.383 -0.084 1.00 91.81 109 LEU A C 1
ATOM 842 O O . LEU A 1 109 ? 8.345 9.137 0.859 1.00 91.81 109 LEU A O 1
ATOM 846 N N . ASN A 1 110 ? 8.784 8.415 -1.223 1.00 91.06 110 ASN A N 1
ATOM 847 C CA . ASN A 1 110 ? 9.639 9.534 -1.581 1.00 91.06 110 ASN A CA 1
ATOM 848 C C . ASN A 1 110 ? 8.769 10.650 -2.172 1.00 91.06 110 ASN A C 1
ATOM 850 O O . ASN A 1 110 ? 8.473 10.665 -3.369 1.00 91.06 110 ASN A O 1
ATOM 854 N N . ALA A 1 111 ? 8.355 11.591 -1.321 1.00 85.06 111 ALA A N 1
ATOM 855 C CA . ALA A 1 111 ? 7.479 12.690 -1.719 1.00 85.06 111 ALA A CA 1
ATOM 856 C C . ALA A 1 111 ? 8.094 13.587 -2.810 1.00 85.06 111 ALA A C 1
ATOM 858 O O . ALA A 1 111 ? 7.364 14.081 -3.662 1.00 85.06 111 ALA A O 1
ATOM 859 N N . ALA A 1 112 ? 9.421 13.753 -2.831 1.00 86.19 112 ALA A N 1
ATOM 860 C CA . ALA A 1 112 ? 10.097 14.589 -3.824 1.00 86.19 112 ALA A CA 1
ATOM 861 C C . ALA A 1 112 ? 10.033 13.997 -5.241 1.00 86.19 112 ALA A C 1
ATOM 863 O O . ALA A 1 112 ? 10.040 14.734 -6.222 1.00 86.19 112 ALA A O 1
ATOM 864 N N . GLN A 1 113 ? 9.962 12.668 -5.350 1.00 83.12 113 GLN A N 1
ATOM 865 C CA . GLN A 1 113 ? 9.931 11.951 -6.629 1.00 83.12 113 GLN A CA 1
ATOM 866 C C . GLN A 1 113 ? 8.552 11.363 -6.956 1.00 83.12 113 GLN A C 1
ATOM 868 O O . GLN A 1 113 ? 8.385 10.760 -8.013 1.00 83.12 113 GLN A O 1
ATOM 873 N N . ASN A 1 114 ? 7.568 11.529 -6.062 1.00 82.19 114 ASN A N 1
ATOM 874 C CA . ASN A 1 114 ? 6.254 10.883 -6.142 1.00 82.19 114 ASN A CA 1
ATOM 875 C C . ASN A 1 114 ? 6.362 9.363 -6.394 1.00 82.19 114 ASN A C 1
ATOM 877 O O . ASN A 1 114 ? 5.602 8.781 -7.176 1.00 82.19 114 ASN A O 1
ATOM 881 N N . ASP A 1 115 ? 7.348 8.729 -5.752 1.00 85.44 115 ASP A N 1
ATOM 882 C CA . ASP A 1 115 ? 7.671 7.319 -5.957 1.00 85.44 115 ASP A CA 1
ATOM 883 C C . ASP A 1 115 ? 7.851 6.568 -4.638 1.00 85.44 115 ASP A C 1
ATOM 885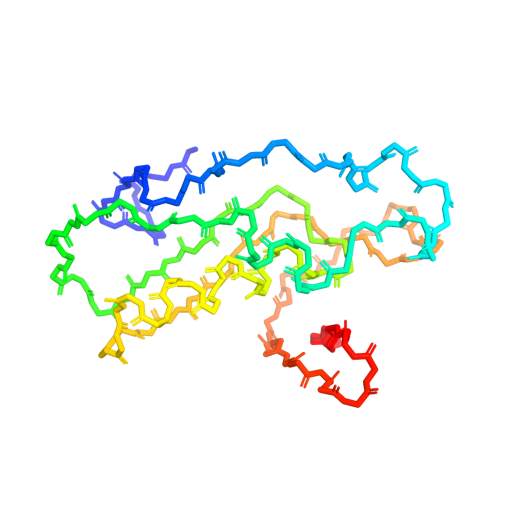 O O . ASP A 1 115 ? 7.949 7.159 -3.563 1.00 85.44 115 ASP A O 1
ATOM 889 N N . VAL A 1 116 ? 7.854 5.243 -4.720 1.00 89.69 116 VAL A N 1
ATOM 890 C CA . VAL A 1 116 ? 7.911 4.353 -3.563 1.00 89.69 116 VAL A CA 1
ATOM 891 C C . VAL A 1 116 ? 9.323 3.831 -3.361 1.00 89.69 116 VAL A C 1
ATOM 893 O O . VAL A 1 116 ? 9.942 3.300 -4.279 1.00 89.69 116 VAL A O 1
ATOM 896 N N . ILE A 1 117 ? 9.796 3.924 -2.123 1.00 90.81 117 ILE A N 1
ATOM 897 C CA . ILE A 1 117 ? 10.989 3.229 -1.657 1.00 90.81 117 ILE A CA 1
ATOM 898 C C . ILE A 1 117 ? 10.525 1.878 -1.117 1.00 90.81 117 ILE A C 1
ATOM 900 O O . ILE A 1 117 ? 9.724 1.808 -0.179 1.00 90.81 117 ILE A O 1
ATOM 904 N N . LEU A 1 118 ? 10.986 0.805 -1.753 1.00 88.88 118 LEU A N 1
ATOM 905 C CA . LEU A 1 118 ? 10.743 -0.561 -1.303 1.00 88.88 118 LEU A CA 1
ATOM 906 C C . LEU A 1 118 ? 11.797 -0.956 -0.258 1.00 88.88 118 LEU A C 1
ATOM 908 O O . LEU A 1 118 ? 12.914 -0.453 -0.338 1.00 88.88 118 LEU A O 1
ATOM 912 N N . PRO A 1 119 ? 11.483 -1.865 0.682 1.00 83.88 119 PRO A N 1
ATOM 913 C CA . PRO A 1 119 ? 12.509 -2.447 1.547 1.00 83.88 119 PRO A CA 1
ATOM 914 C C . PRO A 1 119 ? 13.566 -3.158 0.698 1.00 83.88 119 PRO A C 1
ATOM 916 O O . PRO A 1 119 ? 13.218 -3.664 -0.365 1.00 83.88 119 PRO A O 1
ATOM 919 N N . ASP A 1 120 ? 14.826 -3.210 1.110 1.00 71.19 120 ASP A N 1
ATOM 920 C CA . ASP A 1 120 ? 15.852 -3.963 0.367 1.00 71.19 120 ASP A CA 1
ATOM 921 C C . ASP A 1 120 ? 15.708 -5.483 0.494 1.00 71.19 120 ASP A C 1
ATOM 923 O O . ASP A 1 120 ? 14.931 -5.964 1.346 1.00 71.19 120 ASP A O 1
#

Radius of gyration: 14.9 Å; chains: 1; bounding box: 34×35×37 Å

Secondary structure (DSSP, 8-state):
--SSSS-S-----EEESS----TTS-SSTTTSPPHHHHHHTEEEPP----SSEEEEEEEEESSSHHHHHHHHHHHHH-TTSEEEEEEEEE--TT--S--PPPP----EEETTTTEEEPP-